Protein AF-A0A952PF92-F1 (afdb_monomer_lite)

Secondary structure (DSSP, 8-state):
-HHHHHHHHHHHHHHTTTTTT-HHHHHHHHHHHHHHHHHT-SS--HHHHHHHHHHHHHHHHHHHHHHHHHTT-SS-SS-HHHHHHHHHTHHHHHHHHHHHHHHHHTT-

Radius of gyration: 14.79 Å; chains: 1; bounding box: 34×32×37 Å

Sequence (108 aa):
MKVWAALWFFAFFVWIPVEDTHIGFVLSLAAAAAGWLALRWHTMTPLRGALLGLAMPLFAVGLMAFKGGLHGHAFPDFTVHQILTILYAAPYTLLAGLVLGWSIRRLS

pLDDT: mean 88.41, std 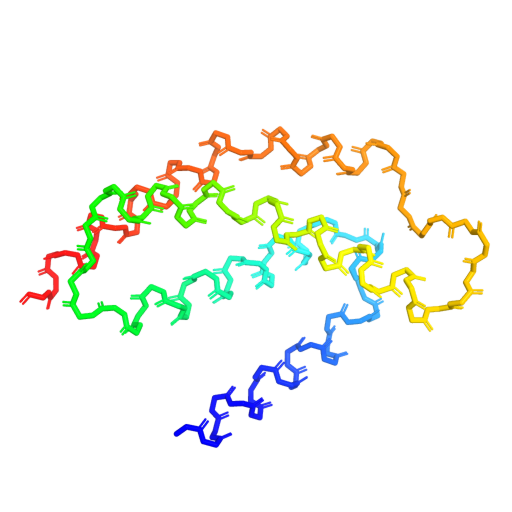5.8, range [66.5, 96.19]

Foldseek 3Di:
DVVVVVVLVVLVVVLLVPCLVDVVSLLVNLVVVLLVVQVPDPQQALVSLLVSLQVSLVVSVVSQVVSQVVVVDPDGSDDPVSNVVSNVCSVVSSVVSSVSSVVVNVVD

Structure (mmCIF, N/CA/C/O backbone):
data_AF-A0A952PF92-F1
#
_entry.id   AF-A0A952PF92-F1
#
loop_
_atom_site.group_PDB
_atom_site.id
_atom_site.type_symbol
_atom_site.label_atom_id
_atom_site.label_alt_id
_atom_site.label_comp_id
_atom_site.label_asym_id
_atom_site.label_entity_id
_atom_site.label_seq_id
_atom_site.pdbx_PDB_ins_code
_atom_site.Cartn_x
_atom_site.Cartn_y
_atom_site.Cartn_z
_atom_site.occupancy
_atom_site.B_iso_or_equiv
_atom_site.auth_seq_id
_atom_site.auth_comp_id
_atom_site.auth_asym_id
_atom_site.auth_atom_id
_atom_site.pdbx_PDB_model_num
ATOM 1 N N . MET A 1 1 ? 0.925 -19.558 12.362 1.00 67.81 1 MET A N 1
ATOM 2 C CA . MET A 1 1 ? 1.868 -18.713 11.580 1.00 67.81 1 MET A CA 1
ATOM 3 C C . MET A 1 1 ? 2.230 -19.306 10.216 1.00 67.81 1 MET A C 1
ATOM 5 O O . MET A 1 1 ? 2.177 -18.559 9.252 1.00 67.81 1 MET A O 1
ATOM 9 N N . LYS A 1 2 ? 2.533 -20.611 10.104 1.00 84.94 2 LYS A N 1
ATOM 10 C CA . LYS A 1 2 ? 2.956 -21.256 8.840 1.00 84.94 2 LYS A CA 1
ATOM 11 C C . LYS A 1 2 ? 1.939 -21.144 7.684 1.00 84.94 2 LYS A C 1
ATOM 13 O O . LYS A 1 2 ? 2.334 -20.826 6.573 1.00 84.94 2 LYS A O 1
ATOM 18 N N . VAL A 1 3 ? 0.640 -21.309 7.960 1.00 89.94 3 VAL A N 1
ATOM 19 C CA . VAL A 1 3 ? -0.426 -21.211 6.937 1.00 89.94 3 VAL A CA 1
ATOM 20 C C . VAL A 1 3 ? -0.487 -19.820 6.295 1.00 89.94 3 VAL A C 1
ATOM 22 O O . VAL A 1 3 ? -0.524 -19.711 5.079 1.00 89.94 3 VAL A O 1
ATOM 25 N N . TRP A 1 4 ? -0.413 -18.750 7.092 1.00 86.06 4 TRP A N 1
ATOM 26 C CA . TRP A 1 4 ? -0.413 -17.378 6.569 1.00 86.06 4 TRP A CA 1
ATOM 27 C C . TRP A 1 4 ? 0.790 -17.089 5.673 1.00 86.06 4 TRP A C 1
ATOM 29 O O . TRP A 1 4 ? 0.638 -16.406 4.672 1.00 86.06 4 TRP A O 1
ATOM 39 N N . ALA A 1 5 ? 1.968 -17.619 6.013 1.00 85.81 5 ALA A N 1
ATOM 40 C CA . ALA A 1 5 ? 3.152 -17.477 5.170 1.00 85.81 5 ALA A CA 1
ATOM 41 C C . ALA A 1 5 ? 2.972 -18.195 3.822 1.00 85.81 5 ALA A C 1
ATOM 43 O O . ALA A 1 5 ? 3.306 -17.626 2.791 1.00 85.81 5 ALA A O 1
ATOM 44 N N . ALA A 1 6 ? 2.384 -19.396 3.822 1.00 90.06 6 ALA A N 1
ATOM 45 C CA . ALA A 1 6 ? 2.075 -20.124 2.591 1.00 90.06 6 ALA A CA 1
ATOM 46 C C . ALA A 1 6 ? 1.044 -19.385 1.718 1.00 90.06 6 ALA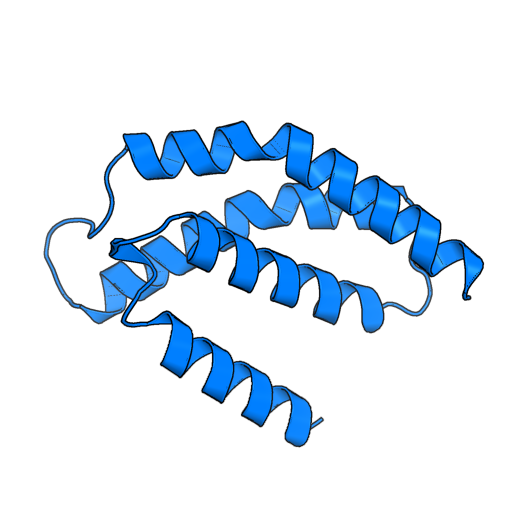 A C 1
ATOM 48 O O . ALA A 1 6 ? 1.221 -19.299 0.507 1.00 90.06 6 ALA A O 1
ATOM 49 N N . LEU A 1 7 ? 0.007 -18.798 2.327 1.00 91.38 7 LEU A N 1
ATOM 50 C CA . LEU A 1 7 ? -0.979 -17.981 1.611 1.00 91.38 7 LEU A CA 1
ATOM 51 C C . LEU A 1 7 ? -0.348 -16.724 1.006 1.00 91.38 7 LEU A C 1
ATOM 53 O O . LEU A 1 7 ? -0.613 -16.413 -0.150 1.00 91.38 7 LEU A O 1
ATOM 57 N N . TRP A 1 8 ? 0.511 -16.032 1.759 1.00 89.94 8 TRP A N 1
ATOM 58 C CA . TRP A 1 8 ? 1.250 -14.870 1.262 1.00 89.94 8 TRP A CA 1
ATOM 59 C C . TRP A 1 8 ? 2.180 -15.226 0.110 1.00 89.94 8 TRP A C 1
ATOM 61 O O . TRP A 1 8 ? 2.214 -14.517 -0.890 1.00 89.94 8 TRP A O 1
ATOM 71 N N . PHE A 1 9 ? 2.890 -16.345 0.231 1.00 89.62 9 PHE A N 1
ATOM 72 C CA . PHE A 1 9 ? 3.740 -16.863 -0.829 1.00 89.62 9 PHE A CA 1
ATOM 73 C C . PHE A 1 9 ? 2.924 -17.159 -2.092 1.00 89.62 9 PHE A C 1
ATOM 75 O O . PHE A 1 9 ? 3.261 -16.675 -3.165 1.00 89.62 9 PHE A O 1
ATOM 82 N N . PHE A 1 10 ? 1.805 -17.875 -1.967 1.00 91.81 10 PHE A N 1
ATOM 83 C CA . PHE A 1 10 ? 0.938 -18.175 -3.106 1.00 91.81 10 PHE A CA 1
ATOM 84 C C . PHE A 1 10 ? 0.350 -16.909 -3.746 1.00 91.81 10 PHE A C 1
ATOM 86 O O . PHE A 1 10 ? 0.397 -16.760 -4.963 1.00 91.81 10 PHE A O 1
ATOM 93 N N . ALA A 1 11 ? -0.146 -15.968 -2.936 1.00 89.38 11 ALA A N 1
ATOM 94 C CA . ALA A 1 11 ? -0.660 -14.688 -3.420 1.00 89.38 11 ALA A CA 1
ATOM 95 C C . ALA A 1 11 ? 0.410 -13.893 -4.183 1.00 89.38 11 ALA A C 1
ATOM 97 O O . ALA A 1 11 ? 0.112 -13.314 -5.222 1.00 89.38 11 ALA A O 1
ATOM 98 N N . PHE A 1 12 ? 1.658 -13.913 -3.705 1.00 87.88 12 PHE A N 1
ATOM 99 C CA . PHE A 1 12 ? 2.784 -13.288 -4.391 1.00 87.88 12 PHE A CA 1
ATOM 100 C C . PHE A 1 12 ? 3.064 -13.952 -5.747 1.00 87.88 12 PHE A C 1
ATOM 102 O O . PHE A 1 12 ? 3.199 -13.255 -6.746 1.00 87.88 12 PHE A O 1
ATOM 109 N N . PHE A 1 13 ? 3.058 -15.286 -5.823 1.00 89.19 13 PHE A N 1
ATOM 110 C CA . PHE A 1 13 ? 3.237 -16.009 -7.090 1.00 89.19 13 PHE A CA 1
ATOM 111 C C . PHE A 1 13 ? 2.135 -15.721 -8.115 1.00 89.19 13 PHE A C 1
ATOM 113 O O . PHE A 1 13 ? 2.425 -15.590 -9.300 1.00 89.19 13 PHE A O 1
ATOM 120 N N . VAL A 1 14 ? 0.883 -15.598 -7.668 1.00 88.25 14 VAL A N 1
ATOM 121 C CA . VAL A 1 14 ? -0.249 -15.225 -8.534 1.00 88.25 14 VAL A CA 1
ATOM 122 C C . VAL A 1 14 ? -0.169 -13.761 -8.982 1.00 88.25 14 VAL A C 1
ATOM 124 O O . VAL A 1 14 ? -0.684 -13.421 -10.042 1.00 88.25 14 VAL A O 1
ATOM 127 N N . TRP A 1 15 ? 0.477 -12.899 -8.196 1.00 89.12 15 TRP A N 1
ATOM 128 C CA . TRP A 1 15 ? 0.632 -11.474 -8.486 1.00 89.12 15 TRP A CA 1
ATOM 129 C C . TRP A 1 15 ? 1.737 -11.167 -9.516 1.00 89.12 15 TRP A C 1
ATOM 131 O O . TRP A 1 15 ? 1.521 -10.301 -10.359 1.00 89.12 15 TRP A O 1
ATOM 141 N N . ILE A 1 16 ? 2.853 -11.913 -9.502 1.00 85.19 16 ILE A N 1
ATOM 142 C CA . ILE A 1 16 ? 4.019 -11.744 -10.407 1.00 85.19 16 ILE A CA 1
ATOM 143 C C . ILE A 1 16 ? 3.705 -11.627 -11.921 1.00 85.19 16 ILE A C 1
ATOM 145 O O . ILE A 1 16 ? 4.455 -10.954 -12.628 1.00 85.19 16 ILE A O 1
ATOM 149 N N . PRO A 1 17 ? 2.715 -12.342 -12.489 1.00 85.88 17 PRO A N 1
ATOM 150 C CA . PRO A 1 17 ? 2.456 -12.273 -13.930 1.00 85.88 17 PRO A CA 1
ATOM 151 C C . PRO A 1 17 ? 1.492 -11.156 -14.366 1.00 85.88 17 PRO A C 1
ATOM 153 O O . PRO A 1 17 ? 1.246 -11.037 -15.562 1.00 85.88 17 PRO A O 1
ATOM 156 N N . VAL A 1 18 ? 0.866 -10.413 -13.444 1.00 83.38 18 VAL A N 1
ATOM 157 C CA . VAL A 1 18 ? -0.266 -9.512 -13.771 1.00 83.38 18 VAL A CA 1
ATOM 158 C C . VAL A 1 18 ? -0.112 -8.083 -13.256 1.00 83.38 18 VAL A C 1
ATOM 160 O O . VAL A 1 18 ? -0.909 -7.206 -13.592 1.00 83.38 18 VAL A O 1
ATOM 163 N N . GLU A 1 19 ? 0.873 -7.809 -12.417 1.00 78.88 19 GLU A N 1
ATOM 164 C CA . GLU A 1 19 ? 1.048 -6.513 -11.769 1.00 78.88 19 GLU A CA 1
ATOM 165 C C . GLU A 1 19 ? 1.533 -5.401 -12.705 1.00 78.88 19 GLU A C 1
ATOM 167 O O . GLU A 1 19 ? 1.231 -4.231 -12.469 1.00 78.88 19 GLU A O 1
ATOM 172 N N . ASP A 1 20 ? 2.257 -5.753 -13.766 1.00 76.88 20 ASP A N 1
ATOM 173 C CA . ASP A 1 20 ? 2.715 -4.833 -14.812 1.00 76.88 20 ASP A CA 1
ATOM 174 C C . ASP A 1 20 ? 1.575 -4.405 -15.749 1.00 76.88 20 ASP A C 1
ATOM 176 O O . ASP A 1 20 ? 1.540 -3.266 -16.220 1.00 76.88 20 ASP A O 1
ATOM 180 N N . THR A 1 21 ? 0.592 -5.282 -15.953 1.00 81.56 21 THR A N 1
ATOM 181 C CA . THR A 1 21 ? -0.591 -4.998 -16.780 1.00 81.56 21 THR A CA 1
ATOM 182 C C . THR A 1 21 ? -1.640 -4.141 -16.069 1.00 81.56 21 THR A C 1
ATOM 184 O O . THR A 1 21 ? -2.367 -3.376 -16.710 1.00 81.56 21 THR A O 1
ATOM 187 N N . HIS A 1 22 ? -1.729 -4.231 -14.739 1.00 85.50 22 HIS A N 1
ATOM 188 C CA . HIS A 1 22 ? -2.852 -3.677 -13.991 1.00 85.50 22 HIS A CA 1
ATOM 189 C C . HIS A 1 22 ? -2.443 -3.166 -12.598 1.00 85.50 22 HIS A C 1
ATOM 191 O O . HIS A 1 22 ? -2.302 -3.930 -11.642 1.00 85.50 22 HIS A O 1
ATOM 197 N N . ILE A 1 23 ? -2.412 -1.834 -12.437 1.00 86.38 23 ILE A N 1
ATOM 198 C CA . ILE A 1 23 ? -2.141 -1.143 -11.155 1.00 86.38 23 ILE A CA 1
ATOM 199 C C . ILE A 1 23 ? -3.051 -1.651 -10.020 1.00 86.38 23 ILE A C 1
ATOM 201 O O . ILE A 1 23 ? -2.639 -1.724 -8.861 1.00 86.38 23 ILE A O 1
ATOM 205 N N . GLY A 1 24 ? -4.287 -2.042 -10.351 1.00 86.75 24 GLY A N 1
ATOM 206 C CA . GLY A 1 24 ? -5.243 -2.594 -9.393 1.00 86.75 24 GLY A CA 1
ATOM 207 C C . GLY A 1 24 ? -4.712 -3.811 -8.629 1.00 86.75 24 GLY A C 1
ATOM 208 O O . GLY A 1 24 ? -4.965 -3.920 -7.430 1.00 86.75 24 GLY A O 1
ATOM 209 N N . PHE A 1 25 ? -3.922 -4.687 -9.258 1.00 87.31 25 PHE A N 1
ATOM 210 C CA . PHE A 1 25 ? -3.343 -5.851 -8.577 1.00 87.31 25 PHE A CA 1
ATOM 211 C C . PHE A 1 25 ? -2.231 -5.456 -7.599 1.00 87.31 25 PHE A C 1
ATOM 213 O O . PHE A 1 25 ? -2.186 -5.991 -6.491 1.00 87.31 25 PHE A O 1
ATOM 220 N N . VAL A 1 26 ? -1.388 -4.475 -7.950 1.00 88.56 26 VAL A N 1
ATOM 221 C CA . VAL A 1 26 ? -0.382 -3.894 -7.036 1.00 88.56 26 VAL A CA 1
ATOM 222 C C . VAL A 1 26 ? -1.060 -3.322 -5.790 1.00 88.56 26 VAL A C 1
ATOM 224 O O . VAL A 1 26 ? -0.691 -3.661 -4.663 1.00 88.56 26 VAL A O 1
ATOM 227 N N . LEU A 1 27 ? -2.095 -2.499 -5.981 1.00 89.00 27 LEU A N 1
ATOM 228 C CA . LEU A 1 27 ? -2.841 -1.898 -4.875 1.00 89.00 27 LEU A CA 1
ATOM 229 C C . LEU A 1 27 ? -3.570 -2.949 -4.031 1.00 89.00 27 LEU A C 1
ATOM 231 O O . LEU A 1 27 ? -3.612 -2.818 -2.811 1.00 89.00 27 LEU A O 1
ATOM 235 N N . SER A 1 28 ? -4.104 -4.003 -4.652 1.00 89.88 28 SER A N 1
ATOM 236 C CA . SER A 1 28 ? -4.808 -5.083 -3.949 1.00 89.88 28 SER A CA 1
ATOM 237 C C . SER A 1 28 ? -3.871 -5.887 -3.050 1.00 89.88 28 SER A C 1
ATOM 239 O O . SER A 1 28 ? -4.211 -6.155 -1.897 1.00 89.88 28 SER A O 1
ATOM 241 N N . LEU A 1 29 ? -2.671 -6.232 -3.535 1.00 90.06 29 LEU A N 1
ATOM 242 C CA . LEU A 1 29 ? -1.675 -6.938 -2.727 1.00 90.06 29 LEU A CA 1
ATOM 243 C C . LEU A 1 29 ? -1.185 -6.061 -1.564 1.00 90.06 29 LEU A C 1
ATOM 245 O O . LEU A 1 29 ? -1.088 -6.532 -0.429 1.00 90.06 29 LEU A O 1
ATOM 249 N N . ALA A 1 30 ? -0.954 -4.770 -1.820 1.00 90.00 30 ALA A N 1
ATOM 250 C CA . ALA A 1 30 ? -0.596 -3.811 -0.779 1.00 90.00 30 ALA A CA 1
ATOM 251 C C . ALA A 1 30 ? -1.712 -3.640 0.270 1.00 90.00 30 ALA A C 1
ATOM 253 O O . ALA A 1 30 ? -1.436 -3.636 1.472 1.00 90.00 30 ALA A O 1
ATOM 254 N N . ALA A 1 31 ? -2.975 -3.562 -0.160 1.00 88.94 31 ALA A N 1
ATOM 255 C CA . ALA A 1 31 ? -4.136 -3.474 0.723 1.00 88.94 31 ALA A CA 1
ATOM 256 C C . ALA A 1 31 ? -4.297 -4.734 1.581 1.00 88.94 31 ALA A C 1
ATOM 258 O O . ALA A 1 31 ? -4.527 -4.637 2.788 1.00 88.94 31 ALA A O 1
ATOM 259 N N . ALA A 1 32 ? -4.123 -5.917 0.988 1.00 89.94 32 ALA A N 1
ATOM 260 C CA . ALA A 1 32 ? -4.143 -7.176 1.720 1.00 89.94 32 ALA A CA 1
ATOM 261 C C . ALA A 1 32 ? -3.026 -7.225 2.777 1.00 89.94 32 ALA A C 1
ATOM 263 O O . ALA A 1 32 ? -3.258 -7.694 3.893 1.00 89.94 32 ALA A O 1
ATOM 264 N N . ALA A 1 33 ? -1.831 -6.707 2.461 1.00 88.19 33 ALA A N 1
ATOM 265 C CA . ALA A 1 33 ? -0.691 -6.713 3.376 1.00 88.19 33 ALA A CA 1
ATOM 266 C C . ALA A 1 33 ? -0.946 -5.775 4.559 1.00 88.19 33 ALA A C 1
ATOM 268 O O . ALA A 1 33 ? -0.761 -6.163 5.716 1.00 88.19 33 ALA A O 1
ATOM 269 N N . ALA A 1 34 ? -1.462 -4.577 4.275 1.00 86.88 34 ALA A N 1
ATOM 270 C CA . ALA A 1 34 ? -1.886 -3.618 5.287 1.00 86.88 34 ALA A CA 1
ATOM 271 C C . ALA A 1 34 ? -3.009 -4.183 6.175 1.00 86.88 34 ALA A C 1
ATOM 273 O O . ALA A 1 34 ? -2.919 -4.107 7.399 1.00 86.88 34 ALA A O 1
ATOM 274 N N . GLY A 1 35 ? -4.034 -4.806 5.586 1.00 85.88 35 GLY A N 1
ATOM 275 C CA . GLY A 1 35 ? -5.136 -5.431 6.321 1.00 85.88 35 GLY A CA 1
ATOM 276 C C . GLY A 1 35 ? -4.673 -6.581 7.216 1.00 85.88 35 GLY A C 1
ATOM 277 O O . GLY A 1 35 ? -5.045 -6.653 8.385 1.00 85.88 35 GLY A O 1
ATOM 278 N N . TRP A 1 36 ? -3.795 -7.450 6.717 1.00 87.56 36 TRP A N 1
ATOM 279 C CA . TRP A 1 36 ? -3.221 -8.534 7.514 1.00 87.56 36 TRP A CA 1
ATOM 280 C C . TRP A 1 36 ? -2.367 -8.025 8.681 1.00 87.56 36 TRP A C 1
ATOM 282 O O . TRP A 1 36 ? -2.433 -8.587 9.776 1.00 87.56 36 TRP A O 1
ATOM 292 N N . LEU A 1 37 ? -1.591 -6.955 8.475 1.00 86.00 37 LEU A N 1
ATOM 293 C CA . LEU A 1 37 ? -0.833 -6.310 9.547 1.00 86.00 37 LEU A CA 1
ATOM 294 C C . LEU A 1 37 ? -1.768 -5.663 10.581 1.00 86.00 37 LEU A C 1
ATOM 296 O O . LEU A 1 37 ? -1.551 -5.835 11.779 1.00 86.00 37 LEU A O 1
ATOM 300 N N . ALA A 1 38 ? -2.840 -5.003 10.130 1.00 85.38 38 ALA A N 1
ATOM 301 C CA . ALA A 1 38 ? -3.861 -4.418 10.998 1.00 85.38 38 ALA A CA 1
ATOM 302 C C . ALA A 1 38 ? -4.488 -5.458 11.935 1.00 85.38 38 ALA A C 1
ATOM 304 O O . ALA A 1 38 ? -4.599 -5.218 13.134 1.00 85.38 38 ALA A O 1
ATOM 305 N N . LEU A 1 39 ? -4.840 -6.636 11.408 1.00 83.31 39 LEU A N 1
ATOM 306 C CA . LEU A 1 39 ? -5.441 -7.729 12.183 1.00 83.31 39 LEU A CA 1
ATOM 307 C C . LEU A 1 39 ? -4.510 -8.306 13.262 1.00 83.31 39 LEU A C 1
ATOM 309 O O . LEU A 1 39 ? -4.973 -8.984 14.176 1.00 83.31 39 LEU A O 1
ATOM 313 N N . ARG A 1 40 ? -3.199 -8.058 13.170 1.00 84.25 40 ARG A N 1
ATOM 314 C CA . ARG A 1 40 ? -2.215 -8.488 14.177 1.00 84.25 40 ARG A CA 1
ATOM 315 C C . ARG A 1 40 ? -2.021 -7.475 15.297 1.00 84.25 40 ARG A C 1
ATOM 317 O O . ARG A 1 40 ? -1.368 -7.792 16.290 1.00 84.25 40 ARG A O 1
ATOM 324 N N . TRP A 1 41 ? -2.558 -6.269 15.160 1.00 84.06 41 TRP A N 1
ATOM 325 C CA . TRP A 1 41 ? -2.506 -5.276 16.218 1.00 84.06 41 TRP A CA 1
ATOM 326 C C . TRP A 1 41 ? -3.722 -5.401 17.124 1.00 84.06 41 TRP A C 1
ATOM 328 O O . TRP A 1 41 ? -4.839 -5.073 16.744 1.00 84.06 41 TRP A O 1
ATOM 338 N N . HIS A 1 42 ? -3.477 -5.805 18.371 1.00 73.38 42 HIS A N 1
ATOM 339 C CA . HIS A 1 42 ? -4.512 -5.932 19.402 1.00 73.38 42 HIS A CA 1
ATOM 340 C C . HIS A 1 42 ? -5.245 -4.616 19.718 1.00 73.38 42 HIS A C 1
ATOM 342 O O . HIS A 1 42 ? -6.339 -4.641 20.264 1.00 73.38 42 HIS A O 1
ATOM 348 N N . THR A 1 43 ? -4.654 -3.464 19.390 1.00 83.62 43 THR A N 1
ATOM 349 C CA . THR A 1 43 ? -5.240 -2.136 19.621 1.00 83.62 43 THR A CA 1
ATOM 350 C C . THR A 1 43 ? -5.242 -1.331 18.330 1.00 83.62 43 THR A C 1
ATOM 352 O O . THR A 1 43 ? -4.368 -0.498 18.077 1.00 83.62 43 THR A O 1
ATOM 355 N N . MET A 1 44 ? -6.215 -1.594 17.465 1.00 88.81 44 MET A N 1
ATOM 356 C CA . MET A 1 44 ? -6.356 -0.826 16.236 1.00 88.81 44 MET A CA 1
ATOM 357 C C . MET A 1 44 ? -7.081 0.493 16.522 1.00 88.81 44 MET A C 1
ATOM 359 O O . MET A 1 44 ? -8.198 0.505 17.027 1.00 88.81 44 MET A O 1
ATOM 363 N N . THR A 1 45 ? -6.440 1.622 16.217 1.00 92.38 45 THR A N 1
ATOM 364 C CA . THR A 1 45 ? -7.042 2.958 16.348 1.00 92.38 45 THR A CA 1
ATOM 365 C C . THR A 1 45 ? -7.264 3.570 14.966 1.00 92.38 45 THR A C 1
ATOM 367 O O . THR A 1 45 ? -6.567 3.192 14.020 1.00 92.38 45 THR A O 1
ATOM 370 N N . PRO A 1 46 ? -8.170 4.557 14.820 1.00 92.62 46 PRO A N 1
ATOM 371 C CA . PRO A 1 46 ? -8.327 5.287 13.564 1.00 92.62 46 PRO A CA 1
ATOM 372 C C . PRO A 1 46 ? -7.007 5.864 13.043 1.00 92.62 46 PRO A C 1
ATOM 374 O O . PRO A 1 46 ? -6.719 5.747 11.860 1.00 92.62 46 PRO A O 1
ATOM 377 N N . LEU A 1 47 ? -6.164 6.402 13.933 1.00 93.12 47 LEU A N 1
ATOM 378 C CA . LEU A 1 47 ? -4.852 6.936 13.565 1.00 93.12 47 LEU A CA 1
ATOM 379 C C . LEU A 1 47 ? -3.928 5.851 12.993 1.00 93.12 47 LEU A C 1
ATOM 381 O O . LEU A 1 47 ? -3.324 6.058 11.946 1.00 93.12 47 LEU A O 1
ATOM 385 N N . ARG A 1 48 ? -3.845 4.675 13.632 1.00 92.44 48 ARG A N 1
ATOM 386 C CA . ARG A 1 48 ? -3.068 3.539 13.098 1.00 92.44 48 ARG A CA 1
ATOM 387 C C . ARG A 1 48 ? -3.620 3.057 11.757 1.00 92.44 48 ARG A C 1
ATOM 389 O O . ARG A 1 48 ? -2.845 2.732 10.865 1.00 92.44 48 ARG A O 1
ATOM 396 N N . GLY A 1 49 ? -4.942 3.067 11.605 1.00 93.56 49 GLY A N 1
ATOM 397 C CA . GLY A 1 49 ? -5.613 2.806 10.335 1.00 93.56 49 GLY A CA 1
ATOM 398 C C . GLY A 1 49 ? -5.206 3.787 9.242 1.00 93.56 49 GLY A C 1
ATOM 399 O O . GLY A 1 49 ? -4.790 3.361 8.170 1.00 93.56 49 GLY A O 1
ATOM 400 N N . ALA A 1 50 ? -5.245 5.090 9.525 1.00 94.06 50 ALA A N 1
ATOM 401 C CA . ALA A 1 50 ? -4.814 6.132 8.595 1.00 94.06 50 ALA A CA 1
ATOM 402 C C . ALA A 1 50 ? -3.350 5.956 8.171 1.00 94.06 50 ALA A C 1
ATOM 404 O O . ALA A 1 50 ? -3.035 6.046 6.987 1.00 94.06 50 ALA A O 1
ATOM 405 N N . LEU A 1 51 ? -2.465 5.661 9.131 1.00 94.00 51 LEU A N 1
ATOM 406 C CA . LEU A 1 51 ? -1.044 5.428 8.873 1.00 94.00 51 LEU A CA 1
ATOM 407 C C . LEU A 1 51 ? -0.815 4.198 7.988 1.00 94.00 51 LEU A C 1
ATOM 409 O O . LEU A 1 51 ? -0.011 4.270 7.064 1.00 94.00 51 LEU A O 1
ATOM 413 N N . LEU A 1 52 ? -1.547 3.099 8.206 1.00 93.62 52 LEU A N 1
ATOM 414 C CA . LEU A 1 52 ? -1.517 1.954 7.289 1.00 93.62 52 LEU A CA 1
ATOM 415 C C . LEU A 1 52 ? -2.028 2.319 5.896 1.00 93.62 52 LEU A C 1
ATOM 417 O O . LEU A 1 52 ? -1.431 1.917 4.900 1.00 93.62 52 LEU A O 1
ATOM 421 N N . GLY A 1 53 ? -3.108 3.098 5.828 1.00 93.62 53 GLY A N 1
ATOM 422 C CA . GLY A 1 53 ? -3.659 3.602 4.575 1.00 93.62 53 GLY A CA 1
ATOM 423 C C . GLY A 1 53 ? -2.652 4.438 3.785 1.00 93.62 53 GLY A C 1
ATOM 424 O O . GLY A 1 53 ? -2.517 4.265 2.577 1.00 93.62 53 GLY A O 1
ATOM 425 N N . LEU A 1 54 ? -1.888 5.298 4.460 1.00 94.00 54 LEU A N 1
ATOM 426 C CA . LEU A 1 54 ? -0.807 6.081 3.852 1.00 94.00 54 LEU A CA 1
ATOM 427 C C . LEU A 1 54 ? 0.419 5.242 3.481 1.00 94.00 54 LEU A C 1
ATOM 429 O O . LEU A 1 54 ? 1.081 5.528 2.486 1.00 94.00 54 LEU A O 1
ATOM 433 N N . ALA A 1 55 ? 0.730 4.207 4.261 1.00 93.12 55 ALA A N 1
ATOM 434 C CA . ALA A 1 55 ? 1.835 3.302 3.963 1.00 93.12 55 ALA A CA 1
ATOM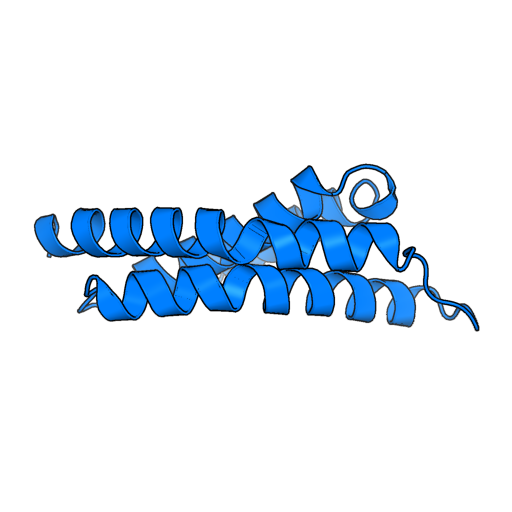 435 C C . ALA A 1 55 ? 1.561 2.440 2.719 1.00 93.12 55 ALA A C 1
ATOM 437 O O . ALA A 1 55 ? 2.500 1.994 2.067 1.00 93.12 55 ALA A O 1
ATOM 438 N N . MET A 1 56 ? 0.292 2.221 2.368 1.00 94.19 56 MET A N 1
ATOM 439 C CA . MET A 1 56 ? -0.110 1.337 1.275 1.00 94.19 56 MET A CA 1
ATOM 440 C C . MET A 1 56 ? 0.405 1.792 -0.110 1.00 94.19 56 MET A C 1
ATOM 442 O O . MET A 1 56 ? 1.028 0.965 -0.776 1.00 94.19 56 MET A O 1
ATOM 446 N N . PRO A 1 57 ? 0.261 3.062 -0.549 1.00 94.44 57 PRO A N 1
ATOM 447 C CA . PRO A 1 57 ? 0.909 3.552 -1.770 1.00 94.44 57 PRO A CA 1
ATOM 448 C C . PRO A 1 57 ? 2.434 3.400 -1.769 1.00 94.44 57 PRO A C 1
ATOM 450 O O . PRO A 1 57 ? 3.012 2.985 -2.770 1.00 94.44 57 PRO A O 1
ATOM 453 N N . LEU A 1 58 ? 3.097 3.693 -0.644 1.00 93.31 58 LEU A N 1
ATOM 454 C CA . LEU A 1 58 ? 4.555 3.558 -0.532 1.00 93.31 58 LEU A CA 1
ATOM 455 C C . LEU A 1 58 ? 4.989 2.097 -0.669 1.00 93.31 58 LEU A C 1
ATOM 457 O O . LEU A 1 58 ? 5.957 1.789 -1.361 1.00 93.31 58 LEU A O 1
ATOM 461 N N . PHE A 1 59 ? 4.242 1.190 -0.045 1.00 93.31 59 PHE A N 1
ATOM 462 C CA . PHE A 1 59 ? 4.481 -0.240 -0.145 1.00 93.31 59 PHE A CA 1
ATOM 463 C C . PHE A 1 59 ? 4.224 -0.765 -1.562 1.00 93.31 59 PHE A C 1
ATOM 465 O O . PHE A 1 59 ? 5.020 -1.548 -2.067 1.00 93.31 59 PHE A O 1
ATOM 472 N N . ALA A 1 60 ? 3.175 -0.286 -2.237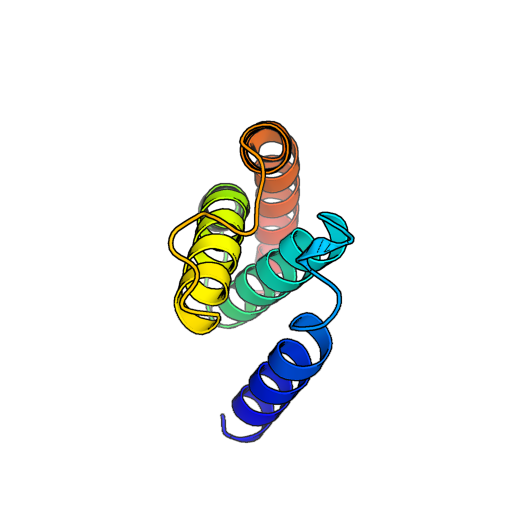 1.00 93.62 60 ALA A N 1
ATOM 473 C CA . ALA A 1 60 ? 2.897 -0.594 -3.639 1.00 93.62 60 ALA A CA 1
ATOM 474 C C . ALA A 1 60 ? 4.060 -0.186 -4.563 1.00 93.62 60 ALA A C 1
ATOM 476 O O . ALA A 1 60 ? 4.510 -0.994 -5.374 1.00 93.62 60 ALA A O 1
ATOM 477 N N . VAL A 1 61 ? 4.608 1.023 -4.392 1.00 93.31 61 VAL A N 1
ATOM 478 C CA . VAL A 1 61 ? 5.808 1.466 -5.127 1.00 93.31 61 VAL A CA 1
ATOM 479 C C . VAL A 1 61 ? 7.013 0.579 -4.797 1.00 93.31 61 VAL A C 1
ATOM 481 O O . VAL A 1 61 ? 7.749 0.180 -5.697 1.00 93.31 61 VAL A O 1
ATOM 484 N N . GLY A 1 62 ? 7.192 0.216 -3.525 1.00 91.50 62 GLY A N 1
ATOM 485 C CA . GLY A 1 62 ? 8.240 -0.711 -3.097 1.00 91.50 62 GLY A CA 1
ATOM 486 C C . GLY A 1 62 ? 8.131 -2.091 -3.753 1.00 91.50 62 GLY A C 1
ATOM 487 O O . GLY A 1 62 ? 9.143 -2.633 -4.187 1.00 91.50 62 GLY A O 1
ATOM 488 N N . LEU A 1 63 ? 6.918 -2.638 -3.885 1.00 89.88 63 LEU A N 1
ATOM 489 C CA . LEU A 1 63 ? 6.666 -3.910 -4.572 1.00 89.88 63 LEU A CA 1
ATOM 490 C C . LEU A 1 63 ? 7.034 -3.838 -6.058 1.00 89.88 63 LEU A C 1
ATOM 492 O O . LEU A 1 63 ? 7.684 -4.749 -6.570 1.00 89.88 63 LEU A O 1
ATOM 496 N N . MET A 1 64 ? 6.673 -2.745 -6.736 1.00 90.31 64 MET A N 1
ATOM 497 C CA . MET A 1 64 ? 7.039 -2.526 -8.139 1.00 90.31 64 MET A CA 1
ATOM 498 C C . MET A 1 64 ? 8.558 -2.425 -8.319 1.00 90.31 64 MET A C 1
ATOM 500 O O . MET A 1 64 ? 9.115 -3.049 -9.220 1.00 90.31 64 MET A O 1
ATOM 504 N N . ALA A 1 65 ? 9.242 -1.693 -7.434 1.00 89.38 65 ALA A N 1
ATOM 505 C CA . ALA A 1 65 ? 10.700 -1.584 -7.444 1.00 89.38 65 ALA A CA 1
ATOM 506 C C . ALA A 1 65 ? 11.384 -2.932 -7.164 1.00 89.38 65 ALA A C 1
ATOM 508 O O . ALA A 1 65 ? 12.346 -3.289 -7.842 1.00 89.38 65 ALA A O 1
ATOM 509 N N . PHE A 1 66 ? 10.869 -3.698 -6.198 1.00 87.94 66 PHE A N 1
ATOM 510 C CA . PHE A 1 66 ? 11.381 -5.024 -5.867 1.00 87.94 66 PHE A CA 1
ATOM 511 C C . PHE A 1 66 ? 11.266 -5.984 -7.056 1.00 87.94 66 PHE A C 1
ATOM 513 O O . PHE A 1 66 ? 12.256 -6.624 -7.405 1.00 87.94 66 PHE A O 1
ATOM 520 N N . LYS A 1 67 ? 10.103 -6.038 -7.722 1.00 85.12 67 LYS A N 1
ATOM 521 C CA . LYS A 1 67 ? 9.906 -6.874 -8.917 1.00 85.12 67 LYS A CA 1
ATOM 522 C C . LYS A 1 67 ? 10.824 -6.457 -10.064 1.00 85.12 67 LYS A C 1
ATOM 524 O O . LYS A 1 67 ? 11.493 -7.315 -10.630 1.00 85.12 67 LYS A O 1
ATOM 529 N N . GLY A 1 68 ? 10.922 -5.156 -10.346 1.00 84.38 68 GLY A N 1
ATOM 530 C CA . GLY A 1 68 ? 11.838 -4.650 -11.374 1.00 84.38 68 GLY A CA 1
ATOM 531 C C . GLY A 1 68 ? 13.290 -5.071 -11.117 1.00 84.38 68 GLY A C 1
ATOM 532 O O . GLY A 1 68 ? 14.010 -5.438 -12.042 1.00 84.38 68 GLY A O 1
ATOM 533 N N . GLY A 1 69 ? 13.704 -5.122 -9.846 1.00 84.44 69 GLY A N 1
ATOM 534 C CA . GLY A 1 69 ? 15.007 -5.660 -9.452 1.00 84.44 69 GLY A CA 1
ATOM 535 C C . GLY A 1 69 ? 15.180 -7.163 -9.716 1.00 84.44 69 GLY A C 1
ATOM 536 O O . GLY A 1 69 ? 16.288 -7.594 -10.026 1.00 84.44 69 GLY A O 1
ATOM 537 N N . LEU A 1 70 ? 14.110 -7.964 -9.634 1.00 84.62 70 LEU A N 1
ATOM 538 C CA . LEU A 1 70 ? 14.152 -9.409 -9.909 1.00 84.62 70 LEU A CA 1
ATOM 539 C C . LEU A 1 70 ?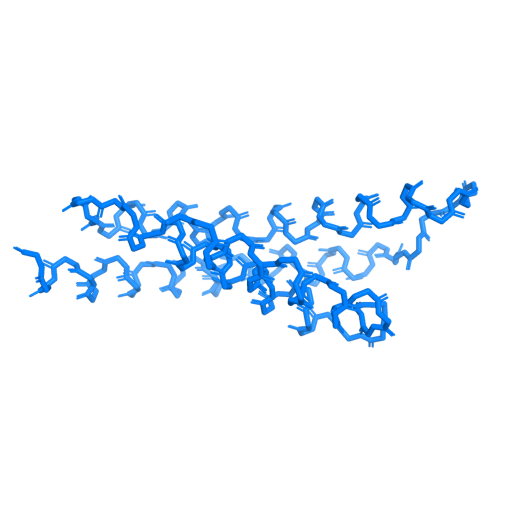 14.339 -9.726 -11.396 1.00 84.62 70 LEU A C 1
ATOM 541 O O . LEU A 1 70 ? 14.955 -10.739 -11.721 1.00 84.62 70 LEU A O 1
ATOM 545 N N . HIS A 1 71 ? 13.834 -8.880 -12.295 1.00 79.25 71 HIS A N 1
ATOM 546 C CA . HIS A 1 71 ? 13.981 -9.082 -13.737 1.00 79.25 71 HIS A CA 1
ATOM 547 C C . HIS A 1 71 ? 15.369 -8.708 -14.279 1.00 79.25 71 HIS A C 1
ATOM 549 O O . HIS A 1 71 ? 15.695 -9.046 -15.416 1.00 79.25 71 HIS A O 1
ATOM 555 N N . GLY A 1 72 ? 16.218 -8.049 -13.480 1.00 77.88 72 GLY A N 1
ATOM 556 C CA . GLY A 1 72 ? 17.591 -7.720 -13.874 1.00 77.88 72 GLY A CA 1
ATOM 557 C C . GLY A 1 72 ? 17.685 -6.791 -15.090 1.00 77.88 72 GLY A C 1
ATOM 558 O O . GLY A 1 72 ? 18.718 -6.758 -15.761 1.00 77.88 72 GLY A O 1
ATOM 559 N N . HIS A 1 73 ? 16.621 -6.048 -15.401 1.00 78.44 73 HIS A N 1
ATOM 560 C CA . HIS A 1 73 ? 16.636 -5.057 -16.468 1.00 78.44 73 HIS A CA 1
ATOM 561 C C . HIS A 1 73 ? 17.367 -3.787 -16.016 1.00 78.44 73 HIS A C 1
ATOM 563 O O . HIS A 1 73 ? 17.302 -3.374 -14.860 1.00 78.44 73 HIS A O 1
ATOM 569 N N . ALA A 1 74 ? 18.067 -3.139 -16.951 1.00 79.19 74 ALA A N 1
ATOM 570 C CA . ALA A 1 74 ? 18.753 -1.868 -16.699 1.00 79.19 74 ALA A CA 1
ATOM 571 C C . ALA A 1 74 ? 17.788 -0.667 -16.612 1.00 79.19 74 ALA A C 1
ATOM 573 O O . ALA A 1 74 ? 18.222 0.465 -16.404 1.00 79.19 74 ALA A O 1
ATOM 574 N N . PHE A 1 75 ? 16.489 -0.903 -16.801 1.00 81.12 75 PHE A N 1
ATOM 575 C CA . PHE A 1 75 ? 15.431 0.097 -16.779 1.00 81.12 75 PHE A CA 1
ATOM 576 C C . PHE A 1 75 ? 14.252 -0.394 -15.924 1.00 81.12 75 PHE A C 1
ATOM 578 O O . PHE A 1 75 ? 14.064 -1.602 -15.790 1.00 81.12 75 PHE A O 1
ATOM 585 N N . PRO A 1 76 ? 13.455 0.519 -15.338 1.00 83.75 76 PRO A N 1
ATOM 586 C CA . PRO A 1 76 ? 12.269 0.139 -14.579 1.00 83.75 76 PRO A CA 1
ATOM 587 C C . PRO A 1 76 ? 11.181 -0.474 -15.471 1.00 83.75 76 PRO A C 1
ATOM 589 O O . PRO A 1 76 ? 10.866 0.078 -16.524 1.00 83.75 76 PRO A O 1
ATOM 592 N N . ASP A 1 77 ? 10.520 -1.526 -14.983 1.00 85.44 77 ASP A N 1
ATOM 593 C CA . ASP A 1 77 ? 9.340 -2.145 -15.623 1.00 85.44 77 ASP A CA 1
ATOM 594 C C . ASP A 1 77 ? 8.060 -1.300 -15.496 1.00 85.44 77 ASP A C 1
ATOM 596 O O . ASP A 1 77 ? 6.960 -1.730 -15.839 1.00 85.44 77 ASP A O 1
ATOM 600 N N . PHE A 1 78 ? 8.182 -0.090 -14.954 1.00 87.31 78 PHE A N 1
ATOM 601 C CA . PHE A 1 78 ? 7.072 0.797 -14.674 1.00 87.31 78 PHE A CA 1
ATOM 602 C C . PHE A 1 78 ? 7.355 2.218 -15.137 1.00 87.31 78 PHE A C 1
ATOM 604 O O . PHE A 1 78 ? 8.465 2.744 -15.064 1.00 87.31 78 PHE A O 1
ATOM 611 N N . THR A 1 79 ? 6.295 2.872 -15.582 1.00 90.62 79 THR A N 1
ATOM 612 C CA . THR A 1 79 ? 6.315 4.262 -16.020 1.00 90.62 79 THR A CA 1
ATOM 613 C C . THR A 1 79 ? 6.180 5.213 -14.834 1.00 90.62 79 THR A C 1
ATOM 615 O O . THR A 1 79 ? 5.546 4.906 -13.821 1.00 90.62 79 THR A O 1
ATOM 618 N N . VAL A 1 80 ? 6.688 6.438 -14.993 1.00 91.62 80 VAL A N 1
ATOM 619 C CA . VAL A 1 80 ? 6.454 7.532 -14.033 1.00 91.62 80 VAL A CA 1
ATOM 620 C C . VAL A 1 80 ? 4.954 7.765 -13.820 1.00 91.62 80 VAL A C 1
ATOM 622 O O . VAL A 1 80 ? 4.518 8.015 -12.699 1.00 91.62 80 VAL A O 1
ATOM 625 N N . HIS A 1 81 ? 4.145 7.619 -14.874 1.00 93.25 81 HIS A N 1
ATOM 626 C CA . HIS A 1 81 ? 2.694 7.755 -14.786 1.00 93.25 81 HIS A CA 1
ATOM 627 C C . HIS A 1 81 ? 2.062 6.721 -13.839 1.00 93.25 81 HIS A C 1
ATOM 629 O O . HIS A 1 81 ? 1.204 7.088 -13.041 1.00 93.25 81 HIS A O 1
ATOM 635 N N . GLN A 1 82 ? 2.508 5.458 -13.851 1.00 91.25 82 GLN A N 1
ATOM 636 C CA . GLN A 1 82 ? 2.019 4.437 -12.911 1.00 91.25 82 GLN A CA 1
ATOM 637 C C . GLN A 1 82 ? 2.360 4.786 -11.455 1.00 91.25 82 GLN A C 1
ATOM 639 O O . GLN A 1 82 ? 1.496 4.662 -10.586 1.00 91.25 82 GLN A O 1
ATOM 644 N N . ILE A 1 83 ? 3.575 5.284 -11.190 1.00 93.25 83 ILE A N 1
ATOM 645 C CA . ILE A 1 83 ? 3.978 5.736 -9.847 1.00 93.25 83 ILE A CA 1
ATOM 646 C C . ILE A 1 83 ? 3.076 6.881 -9.386 1.00 93.25 83 ILE A C 1
ATOM 648 O O . ILE A 1 83 ? 2.520 6.828 -8.291 1.00 93.25 83 ILE A O 1
ATOM 652 N N . LEU A 1 84 ? 2.899 7.905 -10.226 1.00 95.44 84 LEU A N 1
ATOM 653 C CA . LEU A 1 84 ? 2.056 9.053 -9.898 1.00 95.44 84 LEU A CA 1
ATOM 654 C C . LEU A 1 84 ? 0.612 8.628 -9.637 1.00 95.44 84 LEU A C 1
ATOM 656 O O . LEU A 1 84 ? 0.027 9.071 -8.657 1.00 95.44 84 LEU A O 1
ATOM 660 N N . THR A 1 85 ? 0.058 7.722 -10.442 1.00 94.62 85 THR A N 1
ATOM 661 C CA . THR A 1 85 ? -1.290 7.175 -10.233 1.00 94.62 85 THR A CA 1
ATOM 662 C C . THR A 1 85 ? -1.432 6.489 -8.870 1.00 94.62 85 THR A C 1
ATOM 664 O O . THR A 1 85 ? -2.431 6.698 -8.182 1.00 94.62 85 THR A O 1
ATOM 667 N N . ILE A 1 86 ? -0.422 5.734 -8.425 1.00 94.50 86 ILE A N 1
ATOM 668 C CA . ILE A 1 86 ? -0.411 5.117 -7.087 1.00 94.50 86 ILE A CA 1
ATOM 669 C C . ILE A 1 86 ? -0.311 6.177 -5.989 1.00 94.50 86 ILE A C 1
ATOM 671 O O . ILE A 1 86 ? -1.036 6.108 -4.998 1.00 94.50 86 ILE A O 1
ATOM 675 N N . LEU A 1 87 ? 0.550 7.181 -6.153 1.00 94.94 87 LEU A N 1
ATOM 676 C CA . LEU A 1 87 ? 0.693 8.261 -5.175 1.00 94.94 87 LEU A CA 1
ATOM 677 C C . LEU A 1 87 ? -0.573 9.126 -5.085 1.00 94.94 87 LEU A C 1
ATOM 679 O O . LEU A 1 87 ? -0.980 9.500 -3.988 1.00 94.94 87 LEU A O 1
ATOM 683 N N . TYR A 1 88 ? -1.260 9.371 -6.202 1.00 95.94 88 TYR A N 1
ATOM 684 C CA . TYR A 1 88 ? -2.564 10.039 -6.224 1.00 95.94 88 TYR A CA 1
ATOM 685 C C . TYR A 1 88 ? -3.683 9.198 -5.600 1.00 95.94 88 TYR A C 1
ATOM 687 O O . TYR A 1 88 ? -4.728 9.748 -5.250 1.00 95.94 88 TYR A O 1
ATOM 695 N N . ALA A 1 89 ? -3.468 7.894 -5.391 1.00 93.81 89 ALA A N 1
ATOM 696 C CA . ALA A 1 89 ? -4.387 7.066 -4.622 1.00 93.81 89 ALA A CA 1
ATOM 697 C C . ALA A 1 89 ? -4.297 7.325 -3.101 1.00 93.81 89 ALA A C 1
ATOM 699 O O . ALA A 1 89 ? -5.226 6.972 -2.375 1.00 93.81 89 ALA A O 1
ATOM 700 N N . ALA A 1 90 ? -3.231 7.979 -2.611 1.00 94.88 90 ALA A N 1
ATOM 701 C CA . ALA A 1 90 ? -2.975 8.212 -1.185 1.00 94.88 90 ALA A CA 1
ATOM 702 C C . ALA A 1 90 ? -4.145 8.795 -0.365 1.00 94.88 90 ALA A C 1
ATOM 704 O O . ALA A 1 90 ? -4.398 8.277 0.724 1.00 94.88 90 ALA A O 1
ATOM 705 N N . PRO A 1 91 ? -4.892 9.826 -0.815 1.00 96.19 91 PRO A N 1
ATOM 706 C CA . PRO A 1 91 ? -6.052 10.303 -0.060 1.00 96.19 91 PRO A CA 1
ATOM 707 C C . PRO A 1 91 ? -7.134 9.224 0.085 1.00 96.19 91 PRO A C 1
ATOM 709 O O . PRO A 1 91 ? -7.707 9.068 1.162 1.00 96.19 91 PRO A O 1
ATOM 712 N N . TYR A 1 92 ? -7.383 8.430 -0.960 1.00 94.88 92 TYR A N 1
ATOM 713 C CA . TYR A 1 92 ? -8.374 7.354 -0.917 1.00 94.88 92 TYR A CA 1
ATOM 714 C C . TYR A 1 92 ? -7.927 6.215 0.001 1.00 94.88 92 TYR A C 1
ATOM 716 O O . TYR A 1 92 ? -8.731 5.698 0.777 1.00 94.88 92 TYR A O 1
ATOM 724 N N . THR A 1 93 ? -6.645 5.846 -0.031 1.00 94.94 93 THR A N 1
ATOM 725 C CA . THR A 1 93 ? -6.110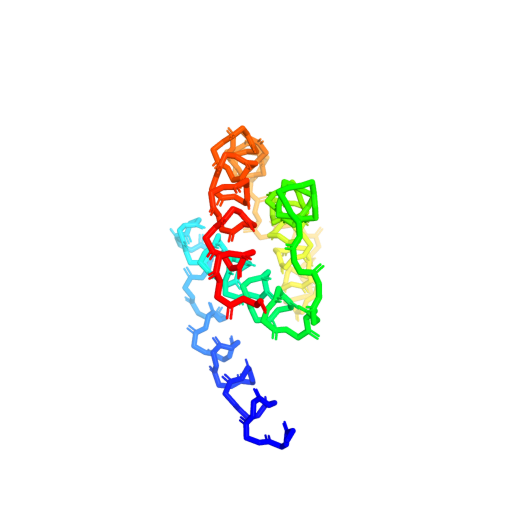 4.788 0.834 1.00 94.94 93 THR A CA 1
ATOM 726 C C . THR A 1 93 ? -6.024 5.236 2.290 1.00 94.94 93 THR A C 1
ATOM 728 O O . THR A 1 93 ? -6.308 4.437 3.179 1.00 94.94 93 THR A O 1
ATOM 731 N N . LEU A 1 94 ? -5.729 6.513 2.559 1.00 95.81 94 LEU A N 1
ATOM 732 C CA . LEU A 1 94 ? -5.833 7.115 3.892 1.00 95.81 94 LEU A CA 1
ATOM 733 C C . LEU A 1 94 ? -7.260 7.005 4.433 1.00 95.81 94 LEU A C 1
ATOM 735 O O . LEU A 1 94 ? -7.445 6.570 5.570 1.00 95.81 94 LEU A O 1
ATOM 739 N N . LEU A 1 95 ? -8.265 7.372 3.629 1.00 96.06 95 LEU A N 1
ATOM 740 C CA . LEU A 1 95 ? -9.672 7.287 4.028 1.00 96.06 95 LEU A CA 1
ATOM 741 C C . LEU A 1 95 ? -10.094 5.834 4.272 1.00 96.06 95 LEU A C 1
ATOM 743 O O . LEU A 1 95 ? -10.709 5.538 5.296 1.00 96.06 95 LEU A O 1
ATOM 747 N N . ALA A 1 96 ? -9.705 4.912 3.390 1.00 93.25 96 ALA A N 1
ATOM 748 C CA . ALA A 1 96 ? -9.949 3.484 3.575 1.00 93.25 96 ALA A CA 1
ATOM 749 C C . ALA A 1 96 ? -9.287 2.956 4.860 1.00 93.25 96 ALA A C 1
ATOM 751 O O . ALA A 1 96 ? -9.912 2.234 5.636 1.00 93.25 96 ALA A O 1
ATOM 752 N N . GLY A 1 97 ? -8.049 3.372 5.130 1.00 93.81 97 GLY A N 1
ATOM 753 C CA . GLY A 1 97 ? -7.319 3.041 6.348 1.00 93.81 97 GLY A CA 1
ATOM 754 C C . GLY A 1 97 ? -7.993 3.584 7.608 1.00 93.81 97 GLY A C 1
ATOM 755 O O . GLY A 1 97 ? -8.144 2.853 8.587 1.00 93.81 97 GLY A O 1
ATOM 756 N N . LEU A 1 98 ? -8.461 4.837 7.588 1.00 94.69 98 LEU A N 1
ATOM 757 C CA . LEU A 1 98 ? -9.261 5.419 8.670 1.00 94.69 98 LEU A CA 1
ATOM 758 C C . LEU A 1 98 ? -10.506 4.572 8.949 1.00 94.69 98 LEU A C 1
ATOM 760 O O . LEU A 1 98 ? -10.743 4.205 10.101 1.00 94.69 98 LEU A O 1
ATOM 764 N N . VAL A 1 99 ? -11.276 4.234 7.910 1.00 93.38 99 VAL A N 1
ATOM 765 C CA . VAL A 1 99 ? -12.490 3.407 8.021 1.00 93.38 99 VAL A CA 1
ATOM 766 C C . VAL A 1 99 ? -12.164 2.028 8.590 1.00 93.38 99 VAL A C 1
ATOM 768 O O . VAL A 1 99 ? -12.855 1.563 9.499 1.00 93.38 99 VAL A O 1
ATOM 771 N N . LEU A 1 100 ? -11.084 1.397 8.126 1.00 89.62 100 LEU A N 1
ATOM 772 C CA . LEU A 1 100 ? -10.618 0.110 8.640 1.00 89.62 100 LEU A CA 1
ATOM 773 C C . LEU A 1 100 ? -10.266 0.203 10.130 1.00 89.62 100 LEU A C 1
ATOM 775 O O . LEU A 1 100 ? -10.724 -0.613 10.929 1.00 89.62 100 LEU A O 1
ATOM 779 N N . GLY A 1 101 ? -9.505 1.229 10.520 1.00 89.50 101 GLY A N 1
ATOM 780 C CA . GLY A 1 101 ? -9.129 1.463 11.913 1.00 89.50 101 GLY A CA 1
ATOM 781 C C . GLY A 1 101 ? -10.334 1.708 12.821 1.00 89.50 101 GLY A C 1
ATOM 782 O O . GLY A 1 101 ? -10.391 1.172 13.925 1.00 89.50 101 GLY A O 1
ATOM 783 N N . TRP A 1 102 ? -11.328 2.463 12.345 1.00 91.19 102 TRP A N 1
ATOM 784 C CA . TRP A 1 102 ? -12.605 2.653 13.038 1.00 91.19 102 TRP A CA 1
ATOM 785 C C . TRP A 1 102 ? -13.402 1.356 13.182 1.00 91.19 102 TRP A C 1
ATOM 787 O O . TRP A 1 102 ? -13.969 1.108 14.245 1.00 91.19 102 TRP A O 1
ATOM 797 N N . SER A 1 103 ? -13.445 0.541 12.130 1.00 87.69 103 SER A N 1
ATOM 798 C CA . SER A 1 103 ? -14.213 -0.705 12.096 1.00 87.69 103 SER A CA 1
ATOM 799 C C . SER A 1 103 ? -13.630 -1.744 13.050 1.00 87.69 103 SER A C 1
ATOM 801 O O . SER A 1 103 ? -14.360 -2.304 13.861 1.00 87.69 103 SER A O 1
ATOM 803 N N . ILE A 1 104 ? -12.309 -1.947 13.018 1.00 86.38 104 ILE A N 1
ATOM 804 C CA . ILE A 1 104 ? -11.632 -2.918 13.889 1.00 86.38 104 ILE A CA 1
ATOM 805 C C . ILE A 1 104 ? -11.704 -2.485 15.357 1.00 86.38 104 ILE A C 1
ATOM 807 O O . ILE A 1 104 ? -11.953 -3.327 16.213 1.00 86.38 104 ILE A O 1
ATOM 811 N N . ARG A 1 105 ? -11.578 -1.182 15.658 1.00 84.94 105 ARG A N 1
ATOM 812 C CA . ARG A 1 105 ? -11.719 -0.660 17.030 1.00 84.94 105 ARG A CA 1
ATOM 813 C C . ARG A 1 105 ? -13.046 -1.051 17.688 1.00 84.94 105 ARG A C 1
ATOM 815 O O . ARG A 1 105 ? -13.103 -1.159 18.902 1.00 84.94 105 ARG A O 1
ATOM 822 N N . ARG A 1 106 ? -14.124 -1.205 16.913 1.00 79.31 106 ARG A N 1
ATOM 823 C CA . ARG A 1 106 ? -15.437 -1.608 17.448 1.00 79.31 106 ARG A CA 1
ATOM 824 C C . ARG A 1 106 ? -15.533 -3.103 17.763 1.00 79.31 106 ARG A C 1
ATOM 826 O O . ARG A 1 106 ? -16.494 -3.503 18.407 1.00 79.31 106 ARG A O 1
ATOM 833 N N . LEU A 1 107 ? -14.594 -3.908 17.269 1.00 75.12 107 LEU A N 1
ATOM 834 C CA . LEU A 1 107 ? -14.556 -5.360 17.461 1.00 75.12 107 LEU A CA 1
ATOM 835 C C . LEU A 1 107 ? -13.647 -5.782 18.628 1.00 75.12 107 LEU A C 1
ATOM 837 O O . LEU A 1 107 ? -13.731 -6.931 19.054 1.00 75.12 107 LEU A O 1
ATOM 841 N N . SER A 1 108 ? -12.770 -4.885 19.094 1.00 66.50 108 SER A N 1
ATOM 842 C CA . SER A 1 108 ? -11.843 -5.069 20.224 1.00 66.50 108 SER A CA 1
ATOM 843 C C . SER A 1 108 ? -12.405 -4.498 21.516 1.00 66.50 108 SER A C 1
ATOM 845 O O . SER A 1 108 ? -12.278 -5.172 22.556 1.00 66.50 108 SER A O 1
#